Protein AF-A0A5A5U3Q0-F1 (afdb_monomer)

InterPro domains:
  IPR007489 Regulator of chromosome segregation-like, C-terminal domain [PF04394] (87-112)

Foldseek 3Di:
DDKAFDPALVRLCVVLVHDPVLQVVQCVVVVNDSPDGIDDPVRSVSSNDDPDPPPVDPDDPVVVVVVVVVVVVVVVVVVVVVVVVVVVVVVVVVVVVVVVVVVVVVVVVVVVVVCVVPVDPVVPPDDDDDDDPPPDPVVVVPD

Organism: Leuconostoc citreum (NCBI:txid33964)

Solvent-accessible surface area (backbone atoms only — not comparable to full-atom values): 8831 Å² total; per-residue (Å²): 133,71,66,51,78,37,96,38,59,69,52,48,35,60,73,65,72,50,54,68,71,57,48,55,57,44,29,69,73,70,73,45,77,73,83,64,45,70,41,43,59,67,58,51,51,61,64,61,51,77,81,70,82,77,72,89,74,82,82,62,81,75,56,53,60,56,50,52,50,53,51,48,52,50,49,52,51,48,51,50,53,52,51,54,51,50,53,51,49,55,52,49,51,51,52,50,53,52,51,52,52,53,49,52,51,51,53,51,53,52,51,50,53,50,48,63,70,64,49,71,81,73,80,76,80,78,86,85,86,83,94,69,88,74,82,48,78,62,62,74,75,79,101

pLDDT: mean 81.34, std 16.94, range [42.75, 97.69]

Mean predicted aligned error: 18.59 Å

Radius of gyration: 38.76 Å; Cα contacts (8 Å, |Δi|>4): 47; chains: 1; bounding box: 78×41×94 Å

Secondary structure (DSSP, 8-state):
--EEE-S-HHHHHHHTT--HHHHHHHHHHHT--SS-SEEEHHHHHHHHS-----------THHHHHHHHHHHHHHHHHHHHHHHHHHHHHHHHHHHHHHHHHHHHHHHHHHHHHHHHHS-STTSSS----------GGGGT--

Structure (mmCIF, N/CA/C/O backbone):
data_AF-A0A5A5U3Q0-F1
#
_entry.id   AF-A0A5A5U3Q0-F1
#
loop_
_atom_site.group_PDB
_atom_site.id
_atom_site.type_symbol
_atom_site.label_atom_id
_atom_site.label_alt_id
_atom_site.label_comp_id
_atom_site.label_asym_id
_atom_site.label_entity_id
_atom_site.label_seq_id
_atom_site.pdbx_PDB_ins_code
_atom_site.Cartn_x
_atom_site.Cartn_y
_atom_site.Cartn_z
_atom_site.occupancy
_atom_site.B_iso_or_equiv
_atom_site.auth_seq_id
_atom_site.auth_comp_id
_atom_site.auth_asym_id
_atom_site.auth_atom_id
_atom_site.pdbx_PDB_model_num
ATOM 1 N N . MET A 1 1 ? -36.063 -3.497 5.950 1.00 61.81 1 MET A N 1
ATOM 2 C CA . MET A 1 1 ? -34.800 -3.877 6.610 1.00 61.81 1 MET A CA 1
ATOM 3 C C . MET A 1 1 ? -34.572 -5.333 6.284 1.00 61.81 1 MET A C 1
ATOM 5 O O . MET A 1 1 ? -35.502 -6.112 6.447 1.00 61.81 1 MET A O 1
ATOM 9 N N . GLU A 1 2 ? -33.420 -5.668 5.719 1.00 83.00 2 GLU A N 1
ATOM 10 C CA . GLU A 1 2 ? -33.093 -7.055 5.395 1.00 83.00 2 GLU A CA 1
ATOM 11 C C . GLU A 1 2 ? -32.770 -7.802 6.695 1.00 83.00 2 GLU A C 1
ATOM 13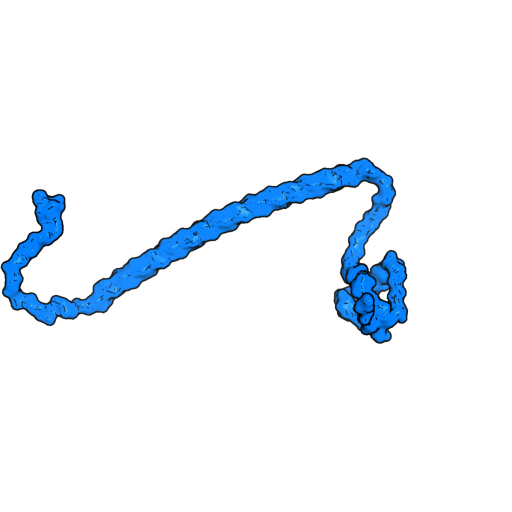 O O . GLU A 1 2 ? -32.033 -7.298 7.546 1.00 83.00 2 GLU A O 1
ATOM 18 N N . THR A 1 3 ? -33.396 -8.959 6.888 1.00 88.62 3 THR A N 1
ATOM 19 C CA . THR A 1 3 ? -33.225 -9.802 8.074 1.00 88.62 3 THR A CA 1
ATOM 20 C C . THR A 1 3 ? -32.720 -11.164 7.644 1.00 88.62 3 THR A C 1
ATOM 22 O O . THR A 1 3 ? -33.269 -11.759 6.715 1.00 88.62 3 THR A O 1
ATOM 25 N N . LYS A 1 4 ? -31.705 -11.679 8.337 1.00 90.50 4 LYS A N 1
ATOM 26 C CA . LYS A 1 4 ? -31.187 -13.032 8.126 1.00 90.50 4 LYS A CA 1
ATOM 27 C C . LYS A 1 4 ? -31.708 -13.961 9.212 1.00 90.50 4 LYS A C 1
ATOM 29 O O . LYS A 1 4 ? -31.640 -13.642 10.400 1.00 90.50 4 LYS A O 1
ATOM 34 N N . HIS A 1 5 ? -32.214 -15.104 8.768 1.00 92.31 5 HIS A N 1
ATOM 35 C CA . HIS A 1 5 ? -32.757 -16.152 9.616 1.00 92.31 5 HIS A CA 1
ATOM 36 C C . HIS A 1 5 ? -31.684 -17.192 9.948 1.00 92.31 5 HIS A C 1
ATOM 38 O O . HIS A 1 5 ? -30.955 -17.637 9.061 1.00 92.31 5 HIS A O 1
ATOM 44 N N . PHE A 1 6 ? -31.629 -17.620 11.206 1.00 92.25 6 PHE A N 1
ATOM 45 C CA . PHE A 1 6 ? -30.752 -18.683 11.688 1.00 92.25 6 PHE A CA 1
ATOM 46 C C . PHE A 1 6 ? -31.556 -19.676 12.531 1.00 92.25 6 PHE A C 1
ATOM 48 O O . PHE A 1 6 ? -32.295 -19.286 13.435 1.00 92.25 6 PHE A O 1
ATOM 55 N N . ASN A 1 7 ? -31.360 -20.973 12.292 1.00 89.38 7 ASN A N 1
ATOM 56 C CA . ASN A 1 7 ? -32.088 -22.035 12.996 1.00 89.38 7 ASN A CA 1
ATOM 57 C C . ASN A 1 7 ? -31.538 -22.277 14.410 1.00 89.38 7 ASN A C 1
ATOM 59 O O . ASN A 1 7 ? -32.186 -22.882 15.263 1.00 89.38 7 ASN A O 1
ATOM 63 N N . SER A 1 8 ? -30.296 -21.860 14.658 1.00 91.19 8 SER A N 1
ATOM 64 C CA . SER A 1 8 ? -29.617 -22.037 15.936 1.00 91.19 8 SER A CA 1
ATOM 65 C C . SER A 1 8 ? -28.598 -20.931 16.169 1.00 91.19 8 SER A C 1
ATOM 67 O O . SER A 1 8 ? -27.883 -20.528 15.252 1.00 91.19 8 SER A O 1
ATOM 69 N N . ALA A 1 9 ? -28.396 -20.557 17.434 1.00 88.94 9 ALA A N 1
ATOM 70 C CA . ALA A 1 9 ? -27.270 -19.715 17.836 1.00 88.94 9 ALA A CA 1
ATOM 71 C C . ALA A 1 9 ? -25.924 -20.281 17.346 1.00 88.94 9 ALA A C 1
ATOM 73 O O . ALA A 1 9 ? -25.006 -19.536 17.024 1.00 88.94 9 ALA A O 1
ATOM 74 N N . THR A 1 10 ? -25.787 -21.606 17.240 1.00 91.69 10 THR A N 1
ATOM 75 C CA . THR A 1 10 ? -24.555 -22.222 16.723 1.00 91.69 10 THR A CA 1
ATOM 76 C C . THR A 1 10 ? -24.321 -21.966 15.236 1.00 91.69 10 THR A C 1
ATOM 78 O O . THR A 1 10 ? -23.166 -21.888 14.822 1.00 91.69 10 THR A O 1
ATOM 81 N N . GLU A 1 11 ? -25.386 -21.824 14.450 1.00 92.88 11 GLU A N 1
ATOM 82 C CA . GLU A 1 11 ? -25.329 -21.488 13.028 1.00 92.88 11 GLU A CA 1
ATOM 83 C C . GLU A 1 11 ? -24.910 -20.028 12.846 1.00 92.88 11 GLU A C 1
ATOM 85 O O . GLU A 1 11 ? -23.951 -19.753 12.128 1.00 92.88 11 GLU A O 1
ATOM 90 N N . LEU A 1 12 ? -25.521 -19.120 13.613 1.00 92.31 12 LEU A N 1
ATOM 91 C CA . LEU A 1 12 ? -25.131 -17.712 13.666 1.00 92.31 12 LEU A CA 1
ATOM 92 C C . LEU A 1 12 ? -23.657 -17.537 14.060 1.00 92.31 12 LEU A C 1
ATOM 94 O O . LEU A 1 12 ? -22.916 -16.801 13.419 1.00 92.31 12 LEU A O 1
ATOM 98 N N . ILE A 1 13 ? -23.200 -18.246 15.093 1.00 93.06 13 ILE A N 1
ATOM 99 C CA . ILE A 1 13 ? -21.808 -18.174 15.563 1.00 93.06 13 ILE A CA 1
ATOM 100 C C . ILE A 1 13 ? -20.827 -18.621 14.471 1.00 93.06 13 ILE A C 1
ATOM 102 O O . ILE A 1 13 ? -19.777 -18.000 14.306 1.00 93.06 13 ILE A O 1
ATOM 106 N N . LYS A 1 14 ? -21.172 -19.671 13.712 1.00 93.62 14 LYS A N 1
ATOM 107 C CA . LYS A 1 14 ? -20.376 -20.124 12.561 1.00 93.62 14 LYS A CA 1
ATOM 108 C C . LYS A 1 14 ? -20.362 -19.081 11.446 1.00 93.62 14 LYS A C 1
ATOM 110 O O . LYS A 1 14 ? -19.291 -18.810 10.917 1.00 93.62 14 LYS A O 1
ATOM 115 N N . TYR A 1 15 ? -21.514 -18.488 11.130 1.00 92.62 15 TYR A N 1
ATOM 116 C CA . TYR A 1 15 ? -21.633 -17.433 10.122 1.00 92.62 15 TYR A CA 1
ATOM 117 C C . TYR A 1 15 ? -20.783 -16.202 10.473 1.00 92.62 15 TYR A C 1
ATOM 119 O O . TYR A 1 15 ? -20.065 -15.682 9.627 1.00 92.62 15 TYR A O 1
ATOM 127 N N . LEU A 1 16 ? -20.799 -15.783 11.741 1.00 90.81 16 LEU A N 1
ATOM 128 C CA . LEU A 1 16 ? -20.008 -14.655 12.239 1.00 90.81 16 LEU A CA 1
ATOM 129 C C . LEU A 1 16 ? -18.501 -14.959 12.341 1.00 90.81 16 LEU A C 1
ATOM 131 O O . LEU A 1 16 ? -17.710 -14.045 12.555 1.00 90.81 16 LEU A O 1
ATOM 135 N N . GLY A 1 17 ? -18.090 -16.230 12.263 1.00 92.56 17 GLY A N 1
ATOM 136 C CA . GLY A 1 17 ? -16.686 -16.631 12.407 1.00 92.56 17 GLY A CA 1
ATOM 137 C C . GLY A 1 17 ? -16.088 -16.360 13.796 1.00 92.56 17 GLY A C 1
ATOM 138 O O . GLY A 1 17 ? -14.868 -16.298 13.941 1.00 92.56 17 GLY A O 1
ATOM 139 N N . ILE A 1 18 ? -16.920 -16.189 14.830 1.00 91.81 18 ILE A N 1
ATOM 140 C CA . ILE A 1 18 ? -16.479 -15.891 16.202 1.00 91.81 18 ILE A CA 1
ATOM 141 C C . ILE A 1 18 ? -16.617 -17.105 17.122 1.00 91.81 18 ILE A C 1
ATOM 143 O O . ILE A 1 18 ? -17.384 -18.031 16.877 1.00 91.81 18 ILE A O 1
ATOM 147 N N . SER A 1 19 ? -15.884 -17.107 18.238 1.00 92.75 19 SER A N 1
ATOM 148 C CA . SER A 1 19 ? -16.030 -18.165 19.242 1.00 92.75 19 SER A CA 1
ATOM 149 C C . SER A 1 19 ? -17.366 -18.046 19.995 1.00 92.75 19 SER A C 1
ATOM 151 O O . SER A 1 19 ? -17.860 -16.941 20.238 1.00 92.75 19 SER A O 1
ATOM 153 N N . ARG A 1 20 ? -17.926 -19.180 20.445 1.00 91.81 20 ARG A N 1
ATOM 154 C CA . ARG A 1 20 ? -19.124 -19.205 21.308 1.00 91.81 20 ARG A CA 1
ATOM 155 C C . ARG A 1 20 ? -19.033 -18.256 22.517 1.00 91.81 20 ARG A C 1
ATOM 157 O O . ARG A 1 20 ? -19.964 -17.473 22.699 1.00 91.81 20 ARG A O 1
ATOM 164 N N . PRO A 1 21 ? -17.961 -18.267 23.339 1.00 92.50 21 PRO A N 1
ATOM 165 C CA . PRO A 1 21 ? -17.877 -17.352 24.477 1.00 92.50 21 PRO A CA 1
ATOM 166 C C . PRO A 1 21 ? -17.817 -15.881 24.046 1.00 92.50 21 PRO A C 1
ATOM 168 O O . PRO A 1 21 ? -18.407 -15.031 24.712 1.00 92.50 21 PRO A O 1
ATOM 171 N N . THR A 1 22 ? -17.172 -15.571 22.915 1.00 91.00 22 THR A N 1
ATOM 172 C CA . THR A 1 22 ? -17.158 -14.213 22.351 1.00 91.00 22 THR A CA 1
ATOM 173 C C . THR A 1 22 ? -18.566 -13.751 21.983 1.00 91.00 22 THR A C 1
ATOM 175 O O . THR A 1 22 ? -18.948 -12.642 22.355 1.00 91.00 22 THR A O 1
ATOM 178 N N . PHE A 1 23 ? -19.350 -14.604 21.319 1.00 92.94 23 PHE A N 1
ATOM 179 C CA . PHE A 1 23 ? -20.734 -14.309 20.950 1.00 92.94 23 PHE A CA 1
ATOM 180 C C . PHE A 1 23 ? -21.601 -13.984 22.170 1.00 92.94 23 PHE A C 1
ATOM 182 O O . PHE A 1 23 ? -22.160 -12.894 22.241 1.00 92.94 23 PHE A O 1
ATOM 189 N N . TYR A 1 24 ? -21.655 -14.870 23.171 1.00 93.44 24 TYR A N 1
ATOM 190 C CA . TYR A 1 24 ? -22.488 -14.645 24.361 1.00 93.44 24 TYR A CA 1
ATOM 191 C C . TYR A 1 24 ? -22.061 -13.403 25.151 1.00 93.44 24 TYR A C 1
ATOM 193 O O . TYR A 1 24 ? -22.905 -12.675 25.672 1.00 93.44 24 TYR A O 1
ATOM 201 N N . LYS A 1 25 ? -20.753 -13.122 25.210 1.00 90.19 25 LYS A N 1
ATOM 202 C CA . LYS A 1 25 ? -20.227 -11.910 25.851 1.00 90.19 25 LYS A CA 1
ATOM 203 C C . LYS A 1 25 ? -20.675 -10.638 25.126 1.00 90.19 25 LYS A C 1
ATOM 205 O O . LYS A 1 25 ? -21.015 -9.661 25.789 1.00 90.19 25 LYS A O 1
ATOM 210 N N . ARG A 1 26 ? -20.667 -10.646 23.789 1.00 91.00 26 ARG A N 1
ATOM 211 C CA . ARG A 1 26 ? -21.122 -9.523 22.953 1.00 91.00 26 ARG A CA 1
ATOM 212 C C . ARG A 1 26 ? -22.632 -9.340 23.049 1.00 91.00 26 ARG A C 1
ATOM 214 O O . ARG A 1 26 ? -23.071 -8.254 23.409 1.00 91.00 26 ARG A O 1
ATOM 221 N N . ALA A 1 27 ? -23.396 -10.412 22.851 1.00 90.88 27 ALA A N 1
ATOM 222 C CA . ALA A 1 27 ? -24.854 -10.404 22.924 1.00 90.88 27 ALA A CA 1
ATOM 223 C C . ALA A 1 27 ? -25.359 -9.862 24.272 1.00 90.88 27 ALA A C 1
ATOM 225 O O . ALA A 1 27 ? -26.169 -8.944 24.295 1.00 90.88 27 ALA A O 1
ATOM 226 N N . LYS A 1 28 ? -24.781 -10.322 25.394 1.00 90.19 28 LYS A N 1
ATOM 227 C CA . LYS A 1 28 ? -25.124 -9.825 26.739 1.00 90.19 28 LYS A CA 1
ATOM 228 C C . LYS A 1 28 ? -24.853 -8.328 26.925 1.00 90.19 28 LYS A C 1
ATOM 230 O O . LYS A 1 28 ? -25.544 -7.674 27.693 1.00 90.19 28 LYS A O 1
ATOM 235 N N . ARG A 1 29 ? -23.810 -7.789 26.290 1.00 86.88 29 ARG A N 1
ATOM 236 C CA . ARG A 1 29 ? -23.425 -6.377 26.437 1.00 86.88 29 ARG A CA 1
ATOM 237 C C . ARG A 1 29 ? -24.243 -5.449 25.543 1.00 86.88 29 ARG A C 1
ATOM 239 O O . ARG A 1 29 ? -24.457 -4.303 25.919 1.00 86.88 29 ARG A O 1
ATOM 246 N N . LEU A 1 30 ? -24.636 -5.940 24.374 1.00 87.75 30 LEU A N 1
ATOM 247 C CA . LEU A 1 30 ? -25.445 -5.221 23.393 1.00 87.75 30 LEU A CA 1
ATOM 248 C C . LEU A 1 30 ? -26.952 -5.406 23.631 1.00 87.75 30 LEU A C 1
ATOM 250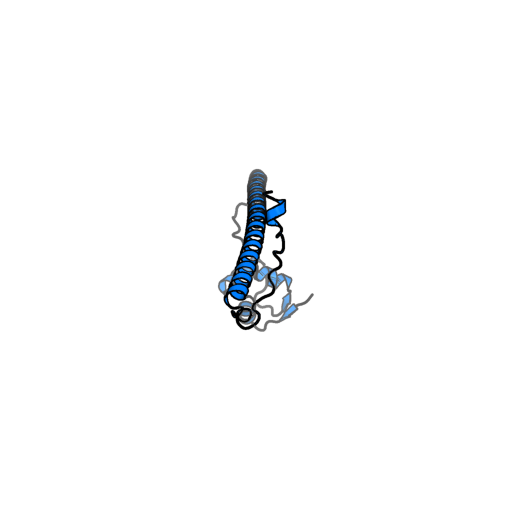 O O . LEU A 1 30 ? -27.745 -4.892 22.857 1.00 87.75 30 LEU A O 1
ATOM 254 N N . ASP A 1 31 ? -27.326 -6.156 24.672 1.00 88.62 31 ASP A N 1
ATOM 255 C CA . ASP A 1 31 ? -28.704 -6.548 24.981 1.00 88.62 31 ASP A CA 1
ATOM 256 C C . ASP A 1 31 ? -29.422 -7.231 23.798 1.00 88.62 31 ASP A C 1
ATOM 258 O O . ASP A 1 31 ? -30.627 -7.114 23.594 1.00 88.62 31 ASP A O 1
ATOM 262 N N . ILE A 1 32 ? -28.655 -7.971 22.987 1.00 88.19 32 ILE A N 1
ATOM 263 C CA . ILE A 1 32 ? -29.170 -8.717 21.837 1.00 88.19 32 ILE A CA 1
ATOM 264 C C . ILE A 1 32 ? -29.589 -10.109 22.309 1.00 88.19 32 ILE A C 1
ATOM 266 O O . ILE A 1 32 ? -28.795 -10.850 22.897 1.00 88.19 32 ILE A O 1
ATOM 270 N N . SER A 1 33 ? -30.826 -10.502 21.994 1.00 87.25 33 SER A N 1
ATOM 271 C CA . SER A 1 33 ? -31.318 -11.844 22.308 1.00 87.25 33 SER A CA 1
ATOM 272 C C . SER A 1 33 ? -30.520 -12.928 21.574 1.00 87.25 33 SER A C 1
ATOM 274 O O . SER A 1 33 ? -30.249 -12.847 20.373 1.00 87.25 33 SER A O 1
ATOM 276 N N . THR A 1 34 ? -30.153 -13.977 22.306 1.00 85.56 34 THR A N 1
ATOM 277 C CA . THR A 1 34 ? -29.410 -15.139 21.796 1.00 85.56 34 THR A CA 1
ATOM 278 C C . THR A 1 34 ? -30.319 -16.270 21.319 1.00 85.56 34 THR A C 1
ATOM 280 O O . THR A 1 34 ? -29.830 -17.233 20.733 1.00 85.56 34 THR A O 1
ATOM 283 N N . THR A 1 35 ? -31.623 -16.175 21.595 1.00 85.25 35 THR A N 1
ATOM 284 C CA . THR A 1 35 ? -32.628 -17.202 21.276 1.00 85.25 35 THR A CA 1
ATOM 285 C C . THR A 1 35 ? -33.506 -16.836 20.089 1.00 85.25 35 THR A C 1
ATOM 287 O O . THR A 1 35 ? -34.293 -17.668 19.643 1.00 85.25 35 THR A O 1
ATOM 290 N N . LYS A 1 36 ? -33.398 -15.606 19.580 1.00 88.56 36 LYS A N 1
ATOM 291 C CA . LYS A 1 36 ? -34.149 -15.185 18.401 1.00 88.56 36 LYS A CA 1
ATOM 292 C C . LYS A 1 36 ? -33.586 -15.838 17.140 1.00 88.56 36 LYS A C 1
ATOM 294 O O . LYS A 1 36 ? -32.395 -16.126 17.060 1.00 88.56 36 LYS A O 1
ATOM 299 N N . SER A 1 37 ? -34.457 -16.055 16.167 1.00 88.19 37 SER A N 1
ATOM 300 C CA . SER A 1 37 ? -34.109 -16.625 14.867 1.00 88.19 37 SER A CA 1
ATOM 301 C C . SER A 1 37 ? -33.701 -15.567 13.846 1.00 88.19 37 SER A C 1
ATOM 303 O O . SER A 1 37 ? -32.848 -15.831 13.008 1.00 88.19 37 SER A O 1
ATOM 305 N N . ASP A 1 38 ? -34.275 -14.366 13.933 1.00 90.50 38 ASP A N 1
ATOM 306 C CA . ASP A 1 38 ? -34.106 -13.317 12.928 1.00 90.50 38 ASP A CA 1
ATOM 307 C C . ASP A 1 38 ? -33.237 -12.171 13.457 1.00 90.50 38 ASP A C 1
ATOM 309 O O . ASP A 1 38 ? -33.492 -11.591 14.522 1.00 90.50 38 ASP A O 1
ATOM 313 N N . TYR A 1 39 ? -32.188 -11.850 12.699 1.00 91.31 39 TYR A N 1
ATOM 314 C CA . TYR A 1 39 ? -31.230 -10.792 13.007 1.00 91.31 39 TYR A CA 1
ATOM 315 C C . TYR A 1 39 ? -31.203 -9.767 11.877 1.00 91.31 39 TYR A C 1
ATOM 317 O O . TYR A 1 39 ? -31.173 -10.123 10.698 1.00 91.31 39 TYR A O 1
ATOM 325 N N . THR A 1 40 ? -31.212 -8.490 12.245 1.00 92.50 40 THR A N 1
ATOM 326 C CA . THR A 1 40 ? -30.991 -7.386 11.303 1.00 92.50 40 THR A CA 1
ATOM 327 C C . THR A 1 40 ? -29.512 -7.281 10.944 1.00 92.50 40 THR A C 1
AT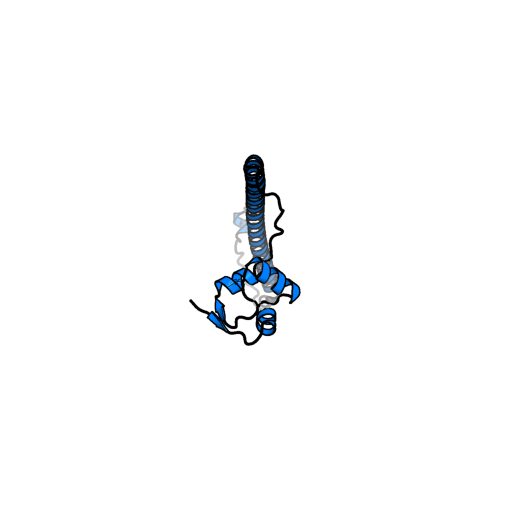OM 329 O O . THR A 1 40 ? -28.647 -7.674 11.730 1.00 92.50 40 THR A O 1
ATOM 332 N N . GLU A 1 41 ? -29.203 -6.730 9.770 1.00 89.44 41 GLU A N 1
ATOM 333 C CA . GLU A 1 41 ? -27.808 -6.539 9.351 1.00 89.44 41 GLU A CA 1
ATOM 334 C C . GLU A 1 41 ? -27.028 -5.656 10.345 1.00 89.44 41 GLU A C 1
ATOM 336 O O . GLU A 1 41 ? -25.870 -5.937 10.644 1.00 89.44 41 GLU A O 1
ATOM 341 N N . ASP A 1 42 ? -27.683 -4.660 10.948 1.00 88.94 42 ASP A N 1
ATOM 342 C CA . ASP A 1 42 ? -27.082 -3.803 11.975 1.00 88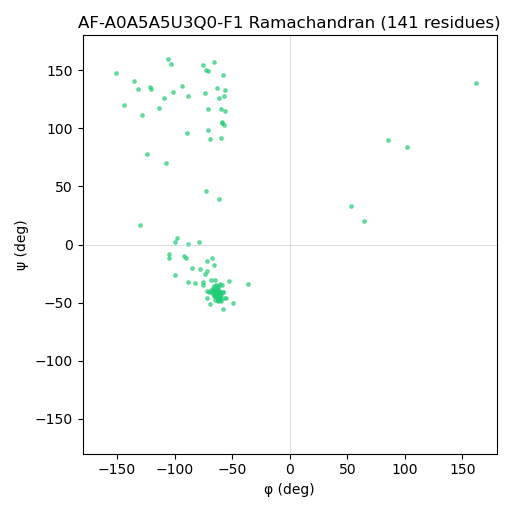.94 42 ASP A CA 1
ATOM 343 C C . ASP A 1 42 ? -26.688 -4.601 13.226 1.00 88.94 42 ASP A C 1
ATOM 345 O O . ASP A 1 42 ? -25.577 -4.463 13.733 1.00 88.94 42 ASP A O 1
ATOM 349 N N . GLU A 1 43 ? -27.551 -5.501 13.701 1.00 88.38 43 GLU A N 1
ATOM 350 C CA . GLU A 1 43 ? -27.232 -6.370 14.839 1.00 88.38 43 GLU A CA 1
ATOM 351 C C . GLU A 1 43 ? -26.107 -7.356 14.519 1.00 88.38 43 GLU A C 1
ATOM 353 O O . GLU A 1 43 ? -25.281 -7.646 15.386 1.00 88.38 43 GLU A O 1
ATOM 358 N N . LEU A 1 44 ? -26.049 -7.864 13.285 1.00 90.50 44 LEU A N 1
ATOM 359 C CA . LEU A 1 44 ? -24.951 -8.722 12.838 1.00 90.50 44 LEU A CA 1
ATOM 360 C C . LEU A 1 44 ? -23.629 -7.951 12.820 1.00 90.50 44 LEU A C 1
ATOM 362 O O . LEU A 1 44 ? -22.629 -8.453 13.334 1.00 90.50 44 LEU A O 1
ATOM 366 N N . ASN A 1 45 ? -23.637 -6.719 12.314 1.00 90.00 45 ASN A N 1
ATOM 367 C CA . ASN A 1 45 ? -22.468 -5.842 12.307 1.00 90.00 45 ASN A CA 1
ATOM 368 C C . ASN A 1 45 ? -21.992 -5.516 13.729 1.00 90.00 45 ASN A C 1
ATOM 370 O O . ASN A 1 45 ? -20.804 -5.646 14.029 1.00 90.00 45 ASN A O 1
ATOM 374 N N . LEU A 1 46 ? -22.915 -5.201 14.641 1.00 87.88 46 LEU A N 1
ATOM 375 C CA . LEU A 1 46 ? -22.601 -4.972 16.056 1.00 87.88 46 LEU A CA 1
ATOM 376 C C . LEU A 1 46 ? -22.024 -6.226 16.733 1.00 87.88 46 LEU A C 1
ATOM 378 O O . LEU A 1 46 ? -21.124 -6.139 17.570 1.00 87.88 46 LEU A O 1
ATOM 382 N N . LEU A 1 47 ? -22.513 -7.416 16.372 1.00 88.31 47 LEU A N 1
ATOM 383 C CA . LEU A 1 47 ? -21.983 -8.682 16.878 1.00 88.31 47 LEU A CA 1
ATOM 384 C C . LEU A 1 47 ? -20.620 -9.043 16.276 1.00 88.31 47 LEU A C 1
ATOM 386 O O . LEU A 1 47 ? -19.861 -9.764 16.934 1.00 88.31 47 LEU A O 1
ATOM 390 N N . LEU A 1 48 ? -20.291 -8.559 15.075 1.00 88.25 48 LEU A N 1
ATOM 391 C CA . LEU A 1 48 ? -18.978 -8.714 14.440 1.00 88.25 48 LEU A CA 1
ATOM 392 C C . LEU A 1 48 ? -17.922 -7.796 15.059 1.00 88.25 48 LEU A C 1
ATOM 394 O O . LEU A 1 48 ? -16.770 -8.224 15.209 1.00 88.25 48 LEU A O 1
ATOM 398 N N . GLU A 1 49 ? -18.305 -6.593 15.483 1.00 83.06 49 GLU A N 1
ATOM 399 C CA . GLU A 1 49 ? -17.369 -5.597 15.998 1.00 83.06 49 GLU A CA 1
ATOM 400 C C . GLU A 1 49 ? -16.558 -6.140 17.198 1.00 83.06 49 GLU A C 1
ATOM 402 O O . GLU A 1 49 ? -17.113 -6.689 18.165 1.00 83.06 49 GLU A O 1
ATOM 407 N N . PRO A 1 50 ? -15.214 -6.055 17.164 1.00 77.56 50 PRO A N 1
ATOM 408 C CA . PRO A 1 50 ? -14.400 -6.396 18.315 1.00 77.56 50 PRO A CA 1
ATOM 409 C C . PRO A 1 50 ? -14.754 -5.469 19.473 1.00 77.56 50 PRO A C 1
ATOM 411 O O . PRO A 1 50 ? -14.692 -4.253 19.354 1.00 77.56 50 PRO A O 1
ATOM 414 N N . LEU A 1 51 ? -15.100 -6.060 20.621 1.00 68.12 51 LEU A N 1
ATOM 415 C CA . LEU A 1 51 ? -15.327 -5.303 21.847 1.00 68.12 51 LEU A CA 1
ATOM 416 C C . LEU A 1 51 ? -14.065 -4.504 22.161 1.00 68.12 51 LEU A C 1
ATOM 418 O O . LEU A 1 51 ? -13.096 -5.067 22.680 1.00 68.12 51 LEU A O 1
ATOM 422 N N . SER A 1 52 ? -14.100 -3.202 21.881 1.00 63.75 52 SER A N 1
ATOM 423 C CA . SER A 1 52 ? -13.084 -2.293 22.382 1.00 63.75 52 SER A CA 1
ATOM 424 C C . SER A 1 52 ? -13.059 -2.426 23.902 1.00 63.75 52 SER A C 1
ATOM 426 O O . SER A 1 52 ? -14.108 -2.522 24.566 1.00 63.75 52 SER A O 1
ATOM 428 N N . ARG A 1 53 ? -11.849 -2.552 24.451 1.00 59.28 53 ARG A N 1
ATOM 429 C CA . ARG A 1 53 ? -11.631 -2.662 25.888 1.00 59.28 53 ARG A CA 1
ATOM 430 C C . ARG A 1 53 ? -12.222 -1.381 26.480 1.00 59.28 53 ARG A C 1
ATOM 432 O O . ARG A 1 53 ? -11.702 -0.297 26.268 1.00 59.28 53 ARG A O 1
ATOM 439 N N . LYS A 1 54 ? -13.391 -1.498 27.118 1.00 53.84 54 LYS A N 1
ATOM 440 C CA . LYS A 1 54 ? -14.015 -0.380 27.826 1.00 53.84 54 LYS A CA 1
ATOM 441 C C . LYS A 1 54 ? -13.122 -0.136 29.029 1.00 53.84 54 LYS A C 1
ATOM 443 O O . LYS A 1 54 ? -13.280 -0.813 30.042 1.00 53.84 54 LYS A O 1
ATOM 448 N N . ASP A 1 55 ? -12.140 0.739 28.875 1.00 48.88 55 ASP A N 1
ATOM 449 C CA . ASP A 1 55 ? -11.443 1.297 30.016 1.00 48.88 55 ASP A CA 1
ATOM 450 C C . ASP A 1 55 ? -12.518 2.014 30.832 1.00 48.88 55 ASP A C 1
ATOM 452 O O . ASP A 1 55 ? -13.225 2.894 30.340 1.00 48.88 55 ASP A O 1
ATOM 456 N N . ASN A 1 56 ? -12.744 1.540 32.055 1.00 46.69 56 ASN A N 1
ATOM 457 C CA . ASN A 1 56 ? -13.767 2.049 32.966 1.00 46.69 56 ASN A CA 1
ATOM 458 C C . ASN A 1 56 ? -13.372 3.426 33.530 1.00 46.69 56 ASN A C 1
ATOM 460 O O . ASN A 1 56 ? -13.468 3.643 34.732 1.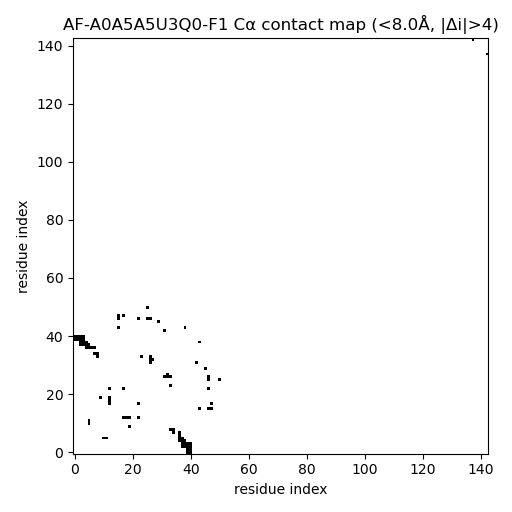00 46.69 56 ASN A O 1
ATOM 464 N N . ASN A 1 57 ? -12.906 4.345 32.687 1.00 49.88 57 ASN A N 1
ATOM 465 C CA . ASN A 1 57 ? -12.593 5.711 33.077 1.00 49.88 57 ASN A CA 1
ATOM 466 C C . ASN A 1 57 ? -13.657 6.643 32.499 1.00 49.88 57 ASN A C 1
ATOM 468 O O . ASN A 1 57 ? -13.452 7.388 31.545 1.00 49.88 57 ASN A O 1
ATOM 472 N N . THR A 1 58 ? -14.857 6.542 33.062 1.00 48.56 58 THR A N 1
ATOM 473 C CA . THR A 1 58 ? -15.878 7.568 32.891 1.00 48.56 58 THR A CA 1
ATOM 474 C C . THR A 1 58 ? -15.464 8.814 33.675 1.00 48.56 58 THR A C 1
ATOM 476 O O . THR A 1 58 ? -15.446 8.782 34.902 1.00 48.56 58 THR A O 1
ATOM 479 N N . ASN A 1 59 ? -15.243 9.899 32.927 1.00 49.91 59 ASN A N 1
ATOM 480 C CA . ASN A 1 59 ? -15.370 11.312 33.310 1.00 49.91 59 ASN A CA 1
ATOM 481 C C . ASN A 1 59 ? -14.168 11.990 33.997 1.00 49.91 59 ASN A C 1
ATOM 483 O O . ASN A 1 59 ? -14.129 12.140 35.214 1.00 49.91 59 ASN A O 1
ATOM 487 N N . SER A 1 60 ? -13.284 12.573 33.180 1.00 43.94 60 SER A N 1
ATOM 488 C CA . SER A 1 60 ? -12.756 13.919 33.445 1.00 43.94 60 SER A CA 1
ATOM 489 C C . SER A 1 60 ? -12.554 14.659 32.109 1.00 43.94 60 SER A C 1
ATOM 491 O O . SER A 1 60 ? -11.822 14.145 31.259 1.00 43.94 60 SER A O 1
ATOM 493 N N . PRO A 1 61 ? -13.213 15.810 31.864 1.00 53.25 61 PRO A N 1
ATOM 494 C CA . PRO A 1 61 ? -13.156 16.510 30.576 1.00 53.25 61 PRO A CA 1
ATOM 495 C C . PRO A 1 61 ? -11.766 17.075 30.232 1.00 53.25 61 PRO A C 1
ATOM 497 O O . PRO A 1 61 ? -11.497 17.299 29.059 1.00 53.25 61 PRO A O 1
ATOM 500 N N . GLU A 1 62 ? -10.851 17.214 31.197 1.00 52.81 62 GLU A N 1
ATOM 501 C CA . GLU A 1 62 ? -9.480 17.699 30.945 1.00 52.81 62 GLU A CA 1
ATOM 502 C C . GLU A 1 62 ? -8.578 16.686 30.209 1.00 52.81 62 GLU A C 1
ATOM 504 O O . GLU A 1 62 ? -7.616 17.073 29.545 1.00 52.81 62 GLU A O 1
ATOM 509 N N . ASN A 1 63 ? -8.881 15.383 30.270 1.00 54.78 63 ASN A N 1
ATOM 510 C CA . ASN A 1 63 ? -8.047 14.358 29.625 1.00 54.78 63 ASN A CA 1
ATOM 511 C C . ASN A 1 63 ? -8.373 14.147 28.139 1.00 54.78 63 ASN A C 1
ATOM 513 O O . ASN A 1 63 ? -7.535 13.629 27.401 1.00 54.78 63 ASN A O 1
ATOM 517 N N . ASN A 1 64 ? -9.565 14.549 27.687 1.00 60.84 64 ASN A N 1
ATOM 518 C CA . ASN A 1 64 ? -9.961 14.376 26.290 1.00 60.84 64 ASN A CA 1
ATOM 519 C C . ASN A 1 64 ? -9.204 15.336 25.367 1.00 60.84 64 ASN A C 1
ATOM 521 O O . ASN A 1 64 ? -8.736 14.895 24.324 1.00 60.84 64 ASN A O 1
ATOM 525 N N . ASP A 1 65 ? -8.994 16.593 25.766 1.00 67.06 65 ASP A N 1
ATOM 526 C CA . ASP A 1 65 ? -8.235 17.554 24.951 1.00 67.06 65 ASP A CA 1
ATOM 527 C C . ASP A 1 65 ? -6.769 17.134 24.801 1.00 67.06 65 ASP A C 1
ATOM 529 O O . ASP A 1 65 ? -6.208 17.186 23.709 1.00 67.06 65 ASP A O 1
ATOM 533 N N . SER A 1 66 ? -6.160 16.615 25.870 1.00 72.06 66 SER A N 1
ATOM 534 C CA . SER A 1 66 ? -4.791 16.087 25.822 1.00 72.06 66 SER A CA 1
ATOM 535 C C . SER A 1 66 ? -4.679 14.851 24.920 1.00 72.06 66 SER A C 1
ATOM 537 O O . SER A 1 66 ? -3.727 14.730 24.149 1.00 72.06 66 SER A O 1
ATOM 539 N N . ALA A 1 67 ? -5.666 13.950 24.969 1.00 75.38 67 ALA A N 1
ATOM 540 C CA . ALA A 1 67 ? -5.710 12.776 24.102 1.00 75.38 67 ALA A CA 1
ATOM 541 C C . ALA A 1 67 ? -5.953 13.150 22.631 1.00 75.38 67 ALA A C 1
ATOM 543 O O . ALA A 1 67 ? -5.308 12.590 21.749 1.00 75.38 67 ALA A O 1
ATOM 544 N N . VAL A 1 68 ? -6.836 14.115 22.361 1.00 79.50 68 VAL A N 1
ATOM 545 C CA . VAL A 1 68 ? -7.114 14.625 21.010 1.00 79.50 68 VAL A CA 1
ATOM 546 C C . VAL A 1 68 ? -5.884 15.320 20.430 1.00 79.50 68 VAL A C 1
ATOM 548 O O . VAL A 1 68 ? -5.537 15.064 19.278 1.00 79.50 68 VAL A O 1
ATOM 551 N N . ASN A 1 69 ? -5.178 16.124 21.227 1.00 79.88 69 ASN A N 1
ATOM 552 C CA . ASN A 1 69 ? -3.934 16.766 20.809 1.00 79.88 69 ASN A CA 1
ATOM 553 C C . ASN A 1 69 ? -2.856 15.728 20.472 1.00 79.88 69 ASN A C 1
ATOM 555 O O . ASN A 1 69 ? -2.289 15.780 19.382 1.00 79.88 69 ASN A O 1
ATOM 559 N N . LEU A 1 70 ? -2.647 14.727 21.331 1.00 84.88 70 LEU A N 1
ATOM 560 C CA . LEU A 1 70 ? -1.679 13.654 21.082 1.00 84.88 70 LEU A CA 1
ATOM 561 C C . LEU A 1 70 ? -2.039 12.822 19.842 1.00 84.88 70 LEU A C 1
ATOM 563 O O . LEU A 1 70 ? -1.167 12.470 19.048 1.00 84.88 70 LEU A O 1
ATOM 567 N N . LEU A 1 71 ? -3.329 12.546 19.634 1.00 86.19 71 LEU A N 1
ATOM 568 C CA . LEU A 1 71 ? -3.802 11.844 18.445 1.00 86.19 71 LEU A CA 1
ATOM 569 C C . LEU A 1 71 ? -3.601 12.696 17.186 1.00 86.19 71 LEU A C 1
ATOM 571 O O . LEU A 1 71 ? -3.193 12.170 16.154 1.00 86.19 71 LEU A O 1
ATOM 575 N N . SER A 1 72 ? -3.833 14.009 17.270 1.00 85.94 72 SER A N 1
ATOM 576 C CA . SER A 1 72 ? -3.594 14.933 16.161 1.00 85.94 72 SER A CA 1
ATOM 577 C C . SER A 1 72 ? -2.110 15.023 15.802 1.00 85.94 72 SER A C 1
ATOM 579 O O . SER A 1 72 ? -1.778 14.960 14.622 1.00 85.94 72 SER A O 1
ATOM 581 N N . GLU A 1 73 ? -1.212 15.055 16.790 1.00 86.81 73 GLU A N 1
ATOM 582 C CA . GLU A 1 73 ? 0.239 15.017 16.578 1.00 86.81 73 GLU A CA 1
ATOM 583 C C . GLU A 1 73 ? 0.690 13.699 15.945 1.00 86.81 73 GLU A C 1
ATOM 585 O O . GLU A 1 73 ? 1.530 13.678 15.046 1.00 86.81 73 GLU A O 1
ATOM 590 N N . GLN A 1 74 ? 0.114 12.573 16.364 1.00 88.31 74 GLN A N 1
ATOM 591 C CA . GLN A 1 74 ? 0.366 11.295 15.703 1.00 88.31 74 GLN A CA 1
ATOM 592 C C . GLN A 1 74 ? -0.107 11.318 14.248 1.00 88.31 74 GLN A C 1
ATOM 594 O O . GLN A 1 74 ? 0.605 10.842 13.367 1.00 88.31 74 GLN A O 1
ATOM 599 N N . LEU A 1 75 ? -1.269 11.909 13.978 1.00 88.19 75 LEU A N 1
ATOM 600 C CA . LEU A 1 75 ? -1.843 11.983 12.638 1.00 88.19 75 LEU A CA 1
ATOM 601 C C . LEU A 1 75 ? -1.027 12.900 11.717 1.00 88.19 75 LEU A C 1
ATOM 603 O O . LEU A 1 75 ? -0.793 12.553 10.559 1.00 88.19 75 LEU A O 1
ATOM 607 N N . THR A 1 76 ? -0.527 14.032 12.223 1.00 89.81 76 THR A N 1
ATOM 608 C CA . THR A 1 76 ? 0.374 14.913 11.464 1.00 89.81 76 THR A CA 1
ATOM 609 C C . THR A 1 76 ? 1.716 14.243 11.189 1.00 89.81 76 THR A C 1
ATOM 611 O O . THR A 1 76 ? 2.198 14.304 10.058 1.00 89.81 76 THR A O 1
ATOM 614 N N . ASN A 1 77 ? 2.287 13.544 12.172 1.00 90.31 77 ASN A N 1
ATOM 615 C CA . ASN A 1 77 ? 3.523 12.785 11.992 1.00 90.31 77 ASN A CA 1
ATOM 616 C C . ASN A 1 77 ? 3.351 11.664 10.961 1.00 90.31 77 ASN A C 1
ATOM 618 O O . ASN A 1 77 ? 4.166 11.547 10.048 1.00 90.31 77 ASN A O 1
ATOM 622 N N . VAL A 1 78 ? 2.265 10.891 11.044 1.00 92.12 78 VAL A N 1
ATOM 623 C CA . VAL A 1 78 ? 1.949 9.853 10.053 1.00 92.12 78 VAL A CA 1
ATOM 624 C C . VAL A 1 78 ? 1.787 10.474 8.668 1.00 92.12 78 VAL A C 1
ATOM 626 O O . VAL A 1 78 ? 2.445 10.027 7.734 1.00 92.12 78 VAL A O 1
ATOM 629 N N . ASN A 1 79 ? 1.013 11.552 8.527 1.00 91.75 79 ASN A N 1
ATOM 630 C CA . ASN A 1 79 ? 0.854 12.239 7.242 1.00 91.75 79 ASN A CA 1
ATOM 631 C C . ASN A 1 79 ? 2.187 12.730 6.668 1.00 91.75 79 ASN A C 1
ATOM 633 O O . ASN A 1 79 ? 2.430 12.580 5.470 1.00 91.75 79 ASN A O 1
ATOM 637 N N . LYS A 1 80 ? 3.076 13.265 7.510 1.00 93.31 80 LYS A N 1
ATOM 638 C CA . LYS A 1 80 ? 4.418 13.674 7.089 1.00 93.31 80 LYS A CA 1
ATOM 639 C C . LYS A 1 80 ? 5.230 12.480 6.587 1.00 93.31 80 LYS A C 1
ATOM 641 O O . LYS A 1 80 ? 5.768 12.542 5.487 1.00 93.31 80 LYS A O 1
ATOM 646 N N . THR A 1 81 ? 5.253 11.377 7.337 1.00 93.38 81 THR A N 1
ATOM 647 C CA . THR A 1 81 ? 5.975 10.162 6.918 1.00 93.38 81 THR A CA 1
ATOM 648 C C . THR A 1 81 ? 5.419 9.573 5.624 1.00 93.38 81 THR A C 1
ATOM 650 O O . THR A 1 81 ? 6.189 9.165 4.761 1.00 93.38 81 THR A O 1
ATOM 653 N N . VAL A 1 82 ? 4.096 9.584 5.445 1.00 94.00 82 VAL A N 1
ATOM 654 C CA . VAL A 1 82 ? 3.440 9.129 4.213 1.00 94.00 82 VAL A CA 1
ATOM 655 C C . VAL A 1 82 ? 3.833 10.021 3.037 1.00 94.00 82 VAL A C 1
ATOM 657 O O . VAL A 1 82 ? 4.152 9.508 1.968 1.00 94.00 82 VAL A O 1
ATOM 660 N N . SER A 1 83 ? 3.865 11.341 3.232 1.00 93.81 83 SER A N 1
ATOM 661 C CA . SER A 1 83 ? 4.299 12.287 2.199 1.00 93.81 83 SER A CA 1
ATOM 662 C C . SER A 1 83 ? 5.757 12.057 1.797 1.00 93.81 83 SER A C 1
ATOM 664 O O . SER A 1 83 ? 6.056 11.949 0.611 1.00 93.81 83 SER A O 1
ATOM 666 N N . GLU A 1 84 ? 6.660 11.922 2.770 1.00 95.00 84 GLU A N 1
ATOM 667 C CA . GLU A 1 84 ? 8.084 11.657 2.521 1.00 95.00 84 GLU A CA 1
ATOM 668 C C . GLU A 1 84 ? 8.291 10.317 1.799 1.00 95.00 84 GLU A C 1
ATOM 670 O O . GLU A 1 84 ? 9.056 10.231 0.837 1.00 95.00 84 GLU A O 1
ATOM 675 N N . GLN A 1 85 ? 7.576 9.266 2.211 1.00 95.31 85 GLN A N 1
ATOM 676 C CA . GLN A 1 85 ? 7.611 7.965 1.540 1.00 95.31 85 GLN A CA 1
ATOM 677 C C . GLN A 1 85 ? 7.078 8.046 0.108 1.00 95.31 85 GLN A C 1
ATOM 679 O O . GLN A 1 85 ? 7.646 7.426 -0.791 1.00 95.31 85 GLN A O 1
ATOM 684 N N . HIS A 1 86 ? 6.018 8.819 -0.126 1.00 95.94 86 HIS A N 1
ATOM 685 C CA . HIS A 1 86 ? 5.461 9.007 -1.461 1.00 95.94 86 HIS A CA 1
ATOM 686 C C . HIS A 1 86 ? 6.446 9.719 -2.398 1.00 95.94 86 HIS A C 1
ATOM 688 O O . HIS A 1 86 ? 6.636 9.286 -3.536 1.00 95.94 86 HIS A O 1
ATOM 694 N N . GLU A 1 87 ? 7.129 10.761 -1.918 1.00 95.62 87 GLU A N 1
ATOM 695 C CA . GLU A 1 87 ? 8.184 11.431 -2.686 1.00 95.62 87 GLU A CA 1
ATOM 696 C C . GLU A 1 87 ? 9.355 10.492 -2.993 1.00 95.62 87 GLU A C 1
ATOM 698 O O . GLU A 1 87 ? 9.826 10.443 -4.132 1.00 95.62 87 GLU A O 1
ATOM 703 N N . GLN A 1 88 ? 9.782 9.688 -2.016 1.00 96.19 88 GLN A N 1
ATOM 704 C CA . GLN A 1 88 ? 10.831 8.689 -2.227 1.00 96.19 88 GLN A CA 1
ATOM 705 C C . GLN A 1 88 ? 10.435 7.632 -3.258 1.00 96.19 88 GLN A C 1
ATOM 707 O O . GLN A 1 88 ? 11.273 7.239 -4.070 1.00 96.19 88 GLN A O 1
ATOM 712 N N . LEU A 1 89 ? 9.187 7.154 -3.232 1.00 96.56 89 LEU A N 1
ATOM 713 C CA . LEU A 1 89 ? 8.683 6.205 -4.225 1.00 96.56 89 LEU A CA 1
ATOM 714 C C . LEU A 1 89 ? 8.696 6.825 -5.619 1.00 96.56 89 LEU A C 1
ATOM 716 O O . LEU A 1 89 ? 9.253 6.232 -6.535 1.00 96.56 89 LEU A O 1
ATOM 720 N N . LYS A 1 90 ? 8.198 8.057 -5.754 1.00 96.94 90 LYS A N 1
ATOM 721 C CA . LYS A 1 90 ? 8.210 8.785 -7.025 1.00 96.94 90 LYS A CA 1
ATOM 722 C C . LYS A 1 90 ? 9.622 8.945 -7.587 1.00 96.94 90 LYS A C 1
ATOM 724 O O . LYS A 1 90 ? 9.817 8.827 -8.793 1.00 96.94 90 LYS A O 1
ATOM 729 N N . GLU A 1 91 ? 10.605 9.226 -6.737 1.00 96.75 91 GLU A N 1
ATOM 730 C CA . GLU A 1 91 ? 11.996 9.349 -7.174 1.00 96.75 91 GLU A CA 1
ATOM 731 C C . GLU A 1 91 ? 12.592 7.998 -7.585 1.00 96.75 91 GLU A C 1
ATOM 733 O O . GLU A 1 91 ? 13.251 7.907 -8.620 1.00 96.75 91 GLU A O 1
ATOM 738 N N . LYS A 1 92 ? 12.300 6.923 -6.840 1.00 96.19 92 LYS A N 1
ATOM 739 C CA . LYS A 1 92 ? 12.713 5.569 -7.232 1.00 96.19 92 LYS A CA 1
ATOM 740 C C . LYS A 1 92 ? 12.071 5.123 -8.544 1.00 96.19 92 LYS A C 1
ATOM 742 O O . LYS A 1 92 ? 12.760 4.534 -9.370 1.00 96.19 92 LYS A O 1
ATOM 747 N N . ASP A 1 93 ? 10.803 5.447 -8.774 1.00 97.31 93 ASP A N 1
ATOM 748 C CA . ASP A 1 93 ? 10.114 5.129 -10.028 1.00 97.31 93 ASP A CA 1
ATOM 749 C C . ASP A 1 93 ? 10.767 5.829 -11.228 1.00 97.31 93 ASP A C 1
ATOM 751 O O . ASP A 1 93 ? 10.948 5.213 -12.279 1.00 97.31 93 ASP A O 1
ATOM 755 N N . LYS 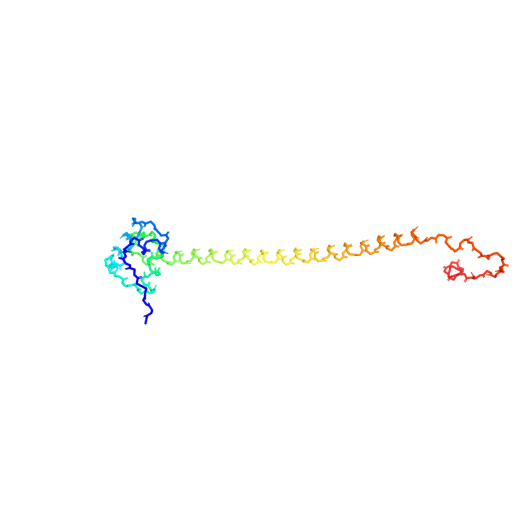A 1 94 ? 11.199 7.091 -11.073 1.00 97.19 94 LYS A N 1
ATOM 756 C CA . LYS A 1 94 ? 11.975 7.785 -12.117 1.00 97.19 94 LYS A CA 1
ATOM 757 C C . LYS A 1 94 ? 13.303 7.089 -12.394 1.00 97.19 94 LYS A C 1
ATOM 759 O O . LYS A 1 94 ? 13.626 6.852 -13.553 1.00 97.19 94 LYS A O 1
ATOM 764 N N . GLN A 1 95 ? 14.049 6.732 -11.348 1.00 97.19 95 GLN A N 1
ATOM 765 C CA . GLN A 1 95 ? 15.328 6.030 -11.495 1.00 97.19 95 GLN A CA 1
ATOM 766 C C . GLN A 1 95 ? 15.148 4.684 -12.205 1.00 97.19 95 GLN A C 1
ATOM 768 O O . GLN A 1 95 ? 15.932 4.336 -13.085 1.00 97.19 95 GLN A O 1
ATOM 773 N N . ILE A 1 96 ? 14.089 3.941 -11.872 1.00 97.12 96 ILE A N 1
ATOM 774 C CA . ILE A 1 96 ? 13.734 2.691 -12.552 1.00 97.12 96 ILE A CA 1
ATOM 775 C C . ILE A 1 96 ? 13.453 2.955 -14.037 1.00 97.12 96 ILE A C 1
ATOM 777 O O . ILE A 1 96 ? 13.981 2.242 -14.890 1.00 97.12 96 ILE A O 1
ATOM 781 N N . ALA A 1 97 ? 12.683 3.994 -14.367 1.00 97.38 97 ALA A N 1
ATOM 782 C CA . ALA A 1 97 ? 12.395 4.353 -15.756 1.00 97.38 97 ALA A CA 1
ATOM 783 C C . ALA A 1 97 ? 13.663 4.727 -16.549 1.00 97.38 97 ALA A C 1
ATOM 785 O O . ALA A 1 97 ? 13.826 4.303 -17.696 1.00 97.38 97 ALA A O 1
ATOM 786 N N . GLU A 1 98 ? 14.584 5.477 -15.941 1.00 97.44 98 GLU A N 1
ATOM 787 C CA . GLU A 1 98 ? 15.877 5.818 -16.543 1.00 97.44 98 GLU A CA 1
ATOM 788 C C . GLU A 1 98 ? 16.742 4.574 -16.779 1.00 97.44 98 GLU A C 1
ATOM 790 O O . GLU A 1 98 ? 17.275 4.393 -17.876 1.00 97.44 98 GLU A O 1
ATOM 795 N N . LEU A 1 99 ? 16.829 3.676 -15.792 1.00 97.69 99 LEU A N 1
ATOM 796 C CA . LEU A 1 99 ? 17.558 2.413 -15.916 1.00 97.69 99 LEU A CA 1
ATOM 797 C C . LEU A 1 99 ? 16.986 1.524 -17.025 1.00 97.69 99 LEU A C 1
ATOM 799 O O . LEU A 1 99 ? 17.755 0.954 -17.797 1.00 97.69 99 LEU A O 1
ATOM 803 N N . HIS A 1 100 ? 15.659 1.436 -17.146 1.00 97.06 100 HIS A N 1
ATOM 804 C CA . HIS A 1 100 ? 15.015 0.707 -18.240 1.00 97.06 100 HIS A CA 1
ATOM 805 C C . HIS A 1 100 ? 15.375 1.289 -19.609 1.00 97.06 100 HIS A C 1
ATOM 807 O O . HIS A 1 100 ? 15.728 0.541 -20.516 1.00 97.06 100 HIS A O 1
ATOM 813 N N . ASN A 1 101 ? 15.361 2.616 -19.752 1.00 97.19 101 ASN A N 1
ATOM 814 C CA . ASN A 1 101 ? 15.745 3.266 -21.003 1.00 97.19 101 ASN A CA 1
ATOM 815 C C . ASN A 1 101 ? 17.217 2.987 -21.363 1.00 97.19 101 ASN A C 1
ATOM 817 O O . ASN A 1 101 ? 17.530 2.643 -22.503 1.00 97.19 101 ASN A O 1
ATOM 821 N N . LEU A 1 102 ? 18.127 3.080 -20.390 1.00 97.00 102 LEU A N 1
ATOM 822 C CA . LEU A 1 102 ? 19.542 2.763 -20.605 1.00 97.00 102 LEU A CA 1
ATOM 823 C C . LEU A 1 102 ? 19.754 1.292 -20.980 1.00 97.00 102 LEU A C 1
ATOM 825 O O . LEU A 1 102 ? 20.537 0.994 -21.883 1.00 97.00 102 LEU A O 1
ATOM 829 N N . LEU A 1 103 ? 19.034 0.379 -20.329 1.00 97.31 103 LEU A N 1
ATOM 830 C CA . LEU A 1 103 ? 19.074 -1.044 -20.650 1.00 97.31 103 LEU A CA 1
ATOM 831 C C . LEU A 1 103 ? 18.593 -1.303 -22.083 1.00 97.31 103 LEU A C 1
ATOM 833 O O . LEU A 1 103 ? 19.257 -2.023 -22.828 1.00 97.31 103 LEU A O 1
ATOM 837 N N . ASP A 1 104 ? 17.490 -0.681 -22.496 1.00 97.69 104 ASP A N 1
ATOM 838 C CA . ASP A 1 104 ? 16.967 -0.795 -23.860 1.00 97.69 104 ASP A CA 1
ATOM 839 C C . ASP A 1 104 ? 17.968 -0.262 -24.894 1.00 97.69 104 ASP A C 1
ATOM 841 O O . ASP A 1 104 ? 18.177 -0.877 -25.945 1.00 97.69 104 ASP A O 1
ATOM 845 N N . GLN A 1 105 ? 18.634 0.860 -24.598 1.00 97.06 105 GLN A N 1
ATOM 846 C CA . GLN A 1 105 ? 19.705 1.396 -25.442 1.00 97.06 105 GLN A CA 1
ATOM 847 C C . GLN A 1 105 ? 20.867 0.404 -25.560 1.00 97.06 105 GLN A C 1
ATOM 849 O O . GLN A 1 105 ? 21.316 0.117 -26.671 1.00 97.06 105 GLN A O 1
ATOM 854 N N . GLN A 1 106 ? 21.316 -0.174 -24.444 1.00 97.19 106 GLN A N 1
ATOM 855 C CA . GLN A 1 106 ? 22.384 -1.172 -24.439 1.00 97.19 106 GLN A CA 1
ATOM 856 C C . GLN A 1 106 ? 22.002 -2.419 -25.247 1.00 97.19 106 GLN A C 1
ATOM 858 O O . GLN A 1 106 ? 22.811 -2.911 -26.037 1.00 97.19 106 GLN A O 1
ATOM 863 N N . GLN A 1 107 ? 20.774 -2.920 -25.092 1.00 96.75 107 GLN A N 1
ATOM 864 C CA . GLN A 1 10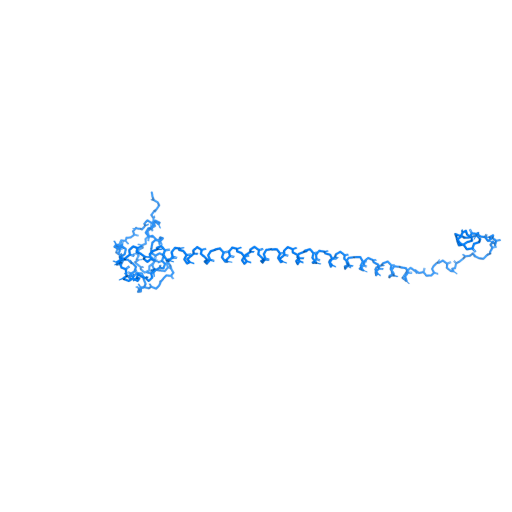7 ? 20.284 -4.075 -25.847 1.00 96.75 107 GLN A CA 1
ATOM 865 C C . GLN A 1 107 ? 20.256 -3.789 -27.350 1.00 96.75 107 GLN A C 1
ATOM 867 O O . GLN A 1 107 ? 20.718 -4.612 -28.140 1.00 96.75 107 GLN A O 1
ATOM 872 N N . ARG A 1 108 ? 19.782 -2.605 -27.759 1.00 95.75 108 ARG A N 1
ATOM 873 C CA . ARG A 1 108 ? 19.783 -2.188 -29.170 1.00 95.75 108 ARG A CA 1
ATOM 874 C C . ARG A 1 108 ? 21.189 -2.130 -29.751 1.00 95.75 108 ARG A C 1
ATOM 876 O O . ARG A 1 108 ? 21.413 -2.686 -30.821 1.00 95.75 108 ARG A O 1
ATOM 883 N N . LEU A 1 109 ? 22.125 -1.500 -29.041 1.00 96.06 109 LEU A N 1
ATOM 884 C CA . LEU A 1 109 ? 23.523 -1.410 -29.469 1.00 96.06 109 LEU A CA 1
ATOM 885 C C . LEU A 1 109 ? 24.167 -2.797 -29.571 1.00 96.06 109 LEU A C 1
ATOM 887 O O . LEU A 1 109 ? 24.840 -3.093 -30.553 1.00 96.06 109 LEU A O 1
ATOM 891 N N . SER A 1 110 ? 23.914 -3.680 -28.602 1.00 95.25 110 SER A N 1
ATOM 892 C CA . SER A 1 110 ? 24.416 -5.056 -28.638 1.00 95.25 110 SER A CA 1
ATOM 893 C C . SER A 1 110 ? 23.872 -5.838 -29.834 1.00 95.25 110 SER A C 1
ATOM 895 O O . SER A 1 110 ? 24.620 -6.581 -30.467 1.00 95.25 110 SER A O 1
ATOM 897 N N . LEU A 1 111 ? 22.584 -5.683 -30.152 1.00 95.44 111 LEU A N 1
ATOM 898 C CA . LEU A 1 111 ? 21.973 -6.319 -31.318 1.00 95.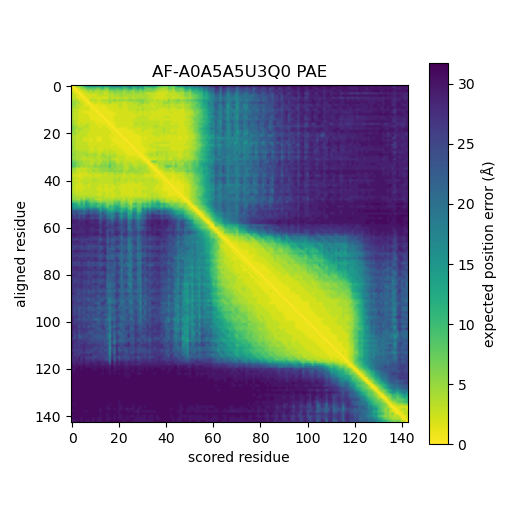44 111 LEU A CA 1
ATOM 899 C C . LEU A 1 111 ? 22.533 -5.760 -32.629 1.00 95.44 111 LEU A C 1
ATOM 901 O O . LEU A 1 111 ? 22.721 -6.522 -33.573 1.00 95.44 111 LEU A O 1
ATOM 905 N N . ASP A 1 112 ? 22.805 -4.457 -32.703 1.00 94.25 112 ASP A N 1
ATOM 906 C CA . ASP A 1 112 ? 23.416 -3.833 -33.880 1.00 94.25 112 ASP A CA 1
ATOM 907 C C . ASP A 1 112 ? 24.844 -4.343 -34.114 1.00 94.25 112 ASP A C 1
ATOM 909 O O . ASP A 1 112 ? 25.162 -4.816 -35.203 1.00 94.25 112 ASP A O 1
ATOM 913 N N . LEU A 1 113 ? 25.672 -4.378 -33.066 1.00 93.19 113 LEU A N 1
ATOM 914 C CA . LEU A 1 113 ? 27.015 -4.962 -33.134 1.00 93.19 113 LEU A CA 1
ATOM 915 C C . LEU A 1 113 ? 26.972 -6.440 -33.531 1.00 93.19 113 LEU A C 1
ATOM 917 O O . LEU A 1 113 ? 27.746 -6.881 -34.379 1.00 93.19 113 LEU A O 1
ATOM 921 N N . GLN A 1 114 ? 26.041 -7.212 -32.963 1.00 92.81 114 GLN A N 1
ATOM 922 C CA . GLN A 1 114 ? 25.866 -8.612 -33.335 1.00 92.81 114 GLN A CA 1
ATOM 923 C C . GLN A 1 114 ? 25.478 -8.752 -34.810 1.00 92.81 11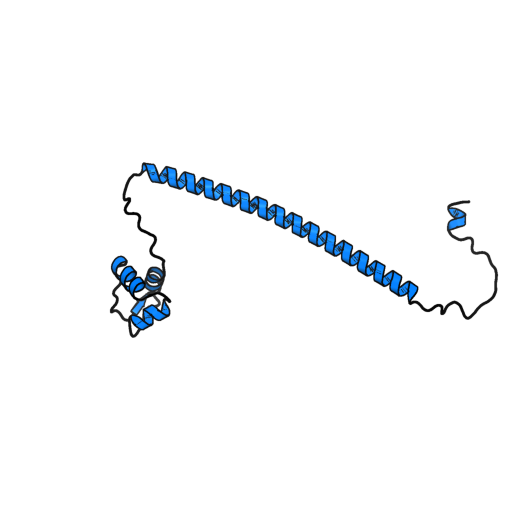4 GLN A C 1
ATOM 925 O O . GLN A 1 114 ? 26.025 -9.614 -35.496 1.00 92.81 114 GLN A O 1
ATOM 930 N N . LYS A 1 115 ? 24.572 -7.911 -35.321 1.00 91.50 115 LYS A N 1
ATOM 931 C CA . LYS A 1 115 ? 24.204 -7.889 -36.744 1.00 91.50 115 LYS A CA 1
ATOM 932 C C . LYS A 1 115 ? 25.389 -7.538 -37.634 1.00 91.50 115 LYS A C 1
ATOM 934 O O . LYS A 1 115 ? 25.568 -8.198 -38.643 1.00 91.50 115 LYS A O 1
ATOM 939 N N . GLN A 1 116 ? 26.208 -6.559 -37.262 1.00 91.06 116 GLN A N 1
ATOM 940 C CA . GLN A 1 116 ? 27.400 -6.186 -38.032 1.00 91.06 116 GLN A CA 1
ATOM 941 C C . GLN A 1 116 ? 28.448 -7.306 -38.064 1.00 91.06 116 GLN A C 1
ATOM 943 O O . GLN A 1 116 ? 29.046 -7.550 -39.104 1.00 91.06 116 GLN A O 1
ATOM 948 N N . LEU A 1 117 ? 28.650 -8.014 -36.949 1.00 86.75 117 LEU A N 1
ATOM 949 C CA . LEU A 1 117 ? 29.595 -9.136 -36.869 1.00 86.75 117 LEU A CA 1
ATOM 950 C C . LEU A 1 117 ? 29.083 -10.411 -37.555 1.00 86.75 117 LEU A C 1
ATOM 952 O O . LEU A 1 117 ? 29.878 -11.209 -38.042 1.00 86.75 117 LEU A O 1
ATOM 956 N N . SER A 1 118 ? 27.765 -10.631 -37.544 1.00 80.06 118 SER A N 1
ATOM 957 C CA . SER A 1 118 ? 27.117 -11.787 -38.179 1.00 80.06 118 SER A CA 1
ATOM 958 C C . SER A 1 118 ? 26.706 -11.535 -39.626 1.00 80.06 118 SER A C 1
ATOM 960 O O . SER A 1 118 ? 26.381 -12.495 -40.326 1.00 80.06 118 SER A O 1
ATOM 962 N N . ALA A 1 119 ? 26.737 -10.279 -40.084 1.00 70.50 119 ALA A N 1
ATOM 963 C CA . ALA A 1 119 ? 26.649 -9.951 -41.493 1.00 70.50 119 ALA A CA 1
ATOM 964 C C . ALA A 1 119 ? 27.790 -10.704 -42.192 1.00 70.50 119 ALA A C 1
ATOM 966 O O . ALA A 1 119 ? 28.961 -10.483 -41.871 1.00 70.50 119 ALA A O 1
ATOM 967 N N . PRO A 1 120 ? 27.476 -11.660 -43.080 1.00 57.12 120 PRO A N 1
ATOM 968 C CA . PRO A 1 120 ? 28.504 -12.447 -43.730 1.00 57.12 120 PRO A CA 1
ATOM 969 C C . PRO A 1 120 ? 29.451 -11.512 -44.486 1.00 57.12 120 PRO A C 1
ATOM 971 O O . PRO A 1 120 ? 29.003 -10.523 -45.071 1.00 57.12 120 PRO A O 1
ATOM 974 N N . GLN A 1 121 ? 30.739 -11.873 -44.535 1.00 52.28 121 GLN A N 1
ATOM 975 C CA . GLN A 1 121 ? 31.771 -11.332 -45.439 1.00 52.28 121 GLN A CA 1
ATOM 976 C C . GLN A 1 121 ? 31.435 -11.576 -46.932 1.00 52.28 121 GLN A C 1
ATOM 978 O O . GLN A 1 121 ? 32.281 -11.916 -47.748 1.00 52.28 121 GLN A O 1
ATOM 983 N N . SER A 1 122 ? 30.167 -11.442 -47.300 1.00 47.62 122 SER A N 1
ATOM 984 C CA . SER A 1 122 ? 29.608 -11.657 -48.629 1.00 47.62 122 SER A CA 1
ATOM 985 C C . SER A 1 122 ? 29.854 -10.489 -49.585 1.00 47.62 122 SER A C 1
ATOM 987 O O . SER A 1 122 ? 29.449 -10.562 -50.737 1.00 47.62 122 SER A O 1
ATOM 989 N N . GLU A 1 123 ? 30.565 -9.445 -49.148 1.00 50.00 123 GLU A N 1
ATOM 990 C CA . GLU A 1 123 ? 31.080 -8.395 -50.037 1.00 50.00 123 GLU A CA 1
ATOM 991 C C . GLU A 1 123 ? 32.556 -8.613 -50.432 1.00 50.00 123 GLU A C 1
ATOM 993 O O . GLU A 1 123 ? 33.138 -7.768 -51.102 1.00 50.00 123 GLU A O 1
ATOM 998 N N . SER A 1 124 ? 33.187 -9.737 -50.052 1.00 44.78 124 SER A N 1
ATOM 999 C CA . SER A 1 124 ? 34.591 -10.037 -50.409 1.00 44.78 124 SER A CA 1
ATOM 1000 C C . SER A 1 124 ? 34.783 -10.991 -51.596 1.00 44.78 124 SER A C 1
ATOM 1002 O O . SER A 1 124 ? 35.921 -11.255 -51.969 1.00 44.78 124 SER A O 1
ATOM 1004 N N . GLU A 1 125 ? 33.719 -11.454 -52.252 1.00 42.75 125 GLU A N 1
ATOM 1005 C CA . GLU A 1 125 ? 33.826 -12.210 -53.508 1.00 42.75 125 GLU A CA 1
ATOM 1006 C C . GLU A 1 125 ? 33.007 -11.537 -54.606 1.00 42.75 125 GLU A C 1
ATOM 1008 O O . GLU A 1 125 ? 31.886 -11.939 -54.905 1.00 42.75 125 GLU A O 1
ATOM 1013 N N . ASN A 1 126 ? 33.556 -10.459 -55.161 1.00 46.25 126 ASN A N 1
ATOM 1014 C CA . ASN A 1 126 ? 33.590 -10.115 -56.588 1.00 46.25 126 ASN A CA 1
ATOM 1015 C C . ASN A 1 126 ? 33.904 -8.617 -56.715 1.00 46.25 126 ASN A C 1
ATOM 1017 O O . ASN A 1 126 ? 33.303 -7.805 -56.023 1.00 46.25 126 ASN A O 1
ATOM 1021 N N . ILE A 1 127 ? 34.760 -8.276 -57.684 1.00 45.53 127 ILE A N 1
ATOM 1022 C CA . ILE A 1 127 ? 35.133 -6.928 -58.163 1.00 45.53 127 ILE A CA 1
ATOM 1023 C C . ILE A 1 127 ? 36.499 -6.419 -57.643 1.00 45.53 127 ILE A C 1
ATOM 1025 O O . ILE A 1 127 ? 36.597 -5.610 -56.726 1.00 45.53 127 ILE A O 1
ATOM 1029 N N . GLU A 1 128 ? 37.562 -6.822 -58.343 1.00 43.72 128 GLU A N 1
ATOM 1030 C CA . GLU A 1 128 ? 38.715 -5.962 -58.669 1.00 43.72 128 GLU A CA 1
ATOM 1031 C C . GLU A 1 128 ? 38.585 -5.530 -60.151 1.00 43.72 128 GLU A C 1
ATOM 1033 O O . GLU A 1 128 ? 38.065 -6.319 -60.944 1.00 43.72 128 GLU A O 1
ATOM 1038 N N . PRO A 1 129 ? 39.165 -4.401 -60.612 1.00 50.97 129 PRO A N 1
ATOM 1039 C CA . PRO A 1 129 ? 39.281 -3.089 -59.966 1.00 50.97 129 PRO A CA 1
ATOM 1040 C C . PRO A 1 129 ? 38.958 -1.917 -60.941 1.00 50.97 129 PRO A C 1
ATOM 1042 O O . PRO A 1 129 ? 39.444 -1.888 -62.067 1.00 50.97 129 PRO A O 1
ATOM 1045 N N . GLU A 1 130 ? 38.260 -0.866 -60.493 1.00 43.69 130 GLU A N 1
ATOM 1046 C CA . GLU A 1 130 ? 38.424 0.482 -61.075 1.00 43.69 130 GLU A CA 1
ATOM 1047 C C . GLU A 1 130 ? 38.688 1.491 -59.957 1.00 43.69 130 GLU A C 1
ATOM 1049 O O . GLU A 1 130 ? 37.866 1.748 -59.076 1.00 43.69 130 GLU A O 1
ATOM 1054 N N . ILE A 1 131 ? 39.916 2.000 -59.962 1.00 53.47 131 ILE A N 1
ATOM 1055 C CA . ILE A 1 131 ? 40.475 2.868 -58.937 1.00 53.47 131 ILE A CA 1
ATOM 1056 C C . ILE A 1 131 ? 40.148 4.311 -59.323 1.00 53.47 131 ILE A C 1
ATOM 1058 O O . ILE A 1 131 ? 40.901 4.950 -60.053 1.00 53.47 131 ILE A O 1
ATOM 1062 N N . GLU A 1 132 ? 39.067 4.854 -58.773 1.00 56.38 132 GLU A N 1
ATOM 1063 C CA . GLU A 1 132 ? 38.941 6.298 -58.576 1.00 56.38 132 GLU A CA 1
ATOM 1064 C C . GLU A 1 132 ? 38.925 6.585 -57.069 1.00 56.38 132 GLU A C 1
ATOM 1066 O O . GLU A 1 132 ? 38.031 6.107 -56.358 1.00 56.38 132 GLU A O 1
ATOM 1071 N N . PRO A 1 133 ? 39.906 7.334 -56.525 1.00 57.62 133 PRO A N 1
ATOM 1072 C CA . PRO A 1 133 ? 39.967 7.586 -55.096 1.00 57.62 133 PRO A CA 1
ATOM 1073 C C . PRO A 1 133 ? 38.836 8.541 -54.713 1.00 57.62 133 PRO A C 1
ATOM 1075 O O . PRO A 1 133 ? 38.940 9.763 -54.857 1.00 57.62 133 PRO A O 1
ATOM 1078 N N . LYS A 1 134 ? 37.739 7.980 -54.194 1.00 61.88 134 LYS A N 1
ATOM 1079 C CA . LYS A 1 134 ? 36.675 8.749 -53.546 1.00 61.88 134 LYS A CA 1
ATOM 1080 C C . LYS A 1 134 ? 37.310 9.508 -52.386 1.00 61.88 134 LYS A C 1
ATOM 1082 O O . LYS A 1 134 ? 37.645 8.918 -51.361 1.00 61.88 134 LYS A O 1
ATOM 1087 N N . LYS A 1 135 ? 37.502 10.819 -52.569 1.00 65.50 135 LYS A N 1
ATOM 1088 C CA . LYS A 1 135 ? 37.925 11.755 -51.522 1.00 65.50 135 LYS A CA 1
ATOM 1089 C C . LYS A 1 135 ? 36.879 11.708 -50.415 1.00 65.50 135 LYS A C 1
ATOM 1091 O O . LYS A 1 135 ? 35.831 12.345 -50.492 1.00 65.50 135 LYS A O 1
ATOM 1096 N N . GLY A 1 136 ? 37.135 10.830 -49.453 1.00 74.56 136 GLY A N 1
ATOM 1097 C CA . GLY A 1 136 ? 36.247 10.566 -48.343 1.00 74.56 136 GLY A CA 1
ATOM 1098 C C . GLY A 1 136 ? 36.129 11.791 -47.455 1.00 74.56 136 GLY A C 1
ATOM 1099 O O . GLY A 1 136 ? 37.017 12.635 -47.399 1.00 74.56 136 GLY A O 1
ATOM 1100 N N . PHE A 1 137 ? 35.025 11.835 -46.727 1.00 72.44 137 PHE A N 1
ATOM 1101 C CA . PHE A 1 137 ? 34.663 12.823 -45.713 1.00 72.44 137 PHE A CA 1
ATOM 1102 C C . PHE A 1 137 ? 35.842 13.342 -44.852 1.00 72.44 137 PHE A C 1
ATOM 1104 O O . PHE A 1 137 ? 35.909 14.525 -44.530 1.00 72.44 137 PHE A O 1
ATOM 1111 N N . TRP A 1 138 ? 36.827 12.486 -44.566 1.00 71.88 138 TRP A N 1
ATOM 1112 C CA . TRP A 1 138 ? 38.050 12.799 -43.823 1.00 71.88 138 TRP A CA 1
ATOM 1113 C C . TRP A 1 138 ? 38.992 13.805 -44.499 1.00 71.88 138 TRP A C 1
ATOM 1115 O O . TRP A 1 138 ? 39.629 14.590 -43.799 1.00 71.88 138 TRP A O 1
ATOM 1125 N N . SER A 1 139 ? 39.042 13.872 -45.833 1.00 73.06 139 SER A N 1
ATOM 1126 C CA . SER A 1 139 ? 39.882 14.854 -46.541 1.00 73.06 139 SER A CA 1
ATOM 1127 C C . SER A 1 139 ? 39.403 16.296 -46.357 1.00 73.06 139 SER A C 1
ATOM 1129 O O . SER A 1 139 ? 40.083 17.224 -46.773 1.00 73.06 139 SER A O 1
ATOM 1131 N N . ARG A 1 140 ? 38.199 16.482 -45.807 1.00 68.69 140 ARG A N 1
ATOM 1132 C CA . ARG A 1 140 ? 37.562 17.782 -45.570 1.00 68.69 140 ARG A CA 1
ATOM 1133 C C . ARG A 1 140 ? 37.597 18.199 -44.097 1.00 68.69 140 ARG A C 1
ATOM 1135 O O . ARG A 1 140 ? 37.269 19.337 -43.791 1.00 68.69 140 ARG A O 1
ATOM 1142 N N . LEU A 1 141 ? 37.967 17.275 -43.208 1.00 76.75 141 LEU A N 1
ATOM 1143 C CA . LEU A 1 141 ? 38.116 17.505 -41.768 1.00 76.75 141 LEU A CA 1
ATOM 1144 C C . LEU A 1 141 ? 39.575 17.715 -41.350 1.00 76.75 141 LEU A C 1
ATOM 1146 O O . LEU A 1 141 ? 39.819 18.369 -40.343 1.00 76.75 141 LEU A O 1
ATOM 1150 N N . PHE A 1 142 ? 40.529 17.175 -42.112 1.00 72.69 142 PHE A N 1
ATOM 1151 C CA . PHE A 1 142 ? 41.958 17.217 -41.774 1.00 72.69 142 PHE A CA 1
ATOM 1152 C C . PHE A 1 142 ? 42.848 17.704 -42.930 1.00 72.69 142 PHE A C 1
ATOM 1154 O O . PHE A 1 142 ? 44.052 17.459 -42.914 1.00 72.69 142 PHE A O 1
ATOM 1161 N N . GLY A 1 143 ? 42.252 18.346 -43.939 1.00 50.09 143 GLY A N 1
ATOM 1162 C CA . GLY A 1 143 ? 42.943 18.964 -45.075 1.00 50.09 143 GLY A CA 1
ATOM 1163 C C . GLY A 1 143 ? 42.924 20.479 -44.991 1.00 50.09 143 GLY A C 1
ATOM 1164 O O . GLY A 1 143 ? 41.872 21.013 -44.575 1.00 50.09 143 GLY A O 1
#

Sequence (143 aa):
METKHFNSATELIKYLGISRPTFYKRAKRLDISTTKSDYTEDELNLLLEPLSRKDNNTNSPENNDSAVNLLSEQLTNVNKTVSEQHEQLKEKDKQIAELHNLLDQQQRLSLDLQKQLSAPQSESENIEPEIEPKKGFWSRLFG